Protein AF-A0A1E3QRP1-F1 (afdb_monomer)

Structure (mmCIF, N/CA/C/O backbone):
data_AF-A0A1E3QRP1-F1
#
_entry.id   AF-A0A1E3QRP1-F1
#
loop_
_atom_site.group_PDB
_atom_site.id
_atom_site.type_symbol
_atom_site.label_atom_id
_atom_site.label_alt_id
_atom_site.label_comp_id
_atom_site.label_asym_id
_atom_site.label_entity_id
_atom_site.label_seq_id
_atom_site.pdbx_PDB_ins_code
_atom_site.Cartn_x
_atom_site.Cartn_y
_atom_site.Cartn_z
_atom_site.occupancy
_atom_site.B_iso_or_equiv
_atom_site.auth_seq_id
_atom_site.auth_comp_id
_atom_site.auth_asym_id
_atom_site.auth_atom_id
_atom_site.pdbx_PDB_model_num
ATOM 1 N N . SER A 1 1 ? 54.183 20.534 -0.543 1.00 63.53 1 SER A N 1
ATOM 2 C CA . SER A 1 1 ? 52.977 20.112 -1.289 1.00 63.53 1 SER A CA 1
ATOM 3 C C . SER A 1 1 ? 52.898 18.588 -1.277 1.00 63.53 1 SER A C 1
ATOM 5 O O . SER A 1 1 ? 53.875 17.960 -1.665 1.00 63.53 1 SER A O 1
ATOM 7 N N . LYS A 1 2 ? 51.824 17.972 -0.751 1.00 59.94 2 LYS A N 1
ATOM 8 C CA . LYS A 1 2 ? 51.687 16.497 -0.707 1.00 59.94 2 LYS A CA 1
ATOM 9 C C . LYS A 1 2 ? 51.306 15.962 -2.101 1.00 59.94 2 LYS A C 1
ATOM 11 O O . LYS A 1 2 ? 50.444 16.566 -2.743 1.00 59.94 2 LYS A O 1
ATOM 16 N N . PRO A 1 3 ? 51.885 14.845 -2.578 1.00 65.38 3 PRO A N 1
ATOM 17 C CA . PRO A 1 3 ? 51.596 14.337 -3.913 1.00 65.38 3 PRO A CA 1
ATOM 18 C C . PRO A 1 3 ? 50.160 13.801 -3.979 1.00 65.38 3 PRO A C 1
ATOM 20 O O . PRO A 1 3 ? 49.748 12.968 -3.167 1.00 65.38 3 PRO A O 1
ATOM 23 N N . LYS A 1 4 ? 49.377 14.278 -4.954 1.00 69.06 4 LYS A N 1
ATOM 24 C CA . LYS A 1 4 ? 48.031 13.756 -5.228 1.00 69.06 4 LYS A CA 1
ATOM 25 C C . LYS A 1 4 ? 48.163 12.320 -5.746 1.00 69.06 4 LYS A C 1
ATOM 27 O O . LYS A 1 4 ? 48.690 12.100 -6.835 1.00 69.06 4 LYS A O 1
ATOM 32 N N . ARG A 1 5 ? 47.678 11.338 -4.977 1.00 71.19 5 ARG A N 1
ATOM 33 C CA . ARG A 1 5 ? 47.586 9.933 -5.409 1.00 71.19 5 ARG A CA 1
ATOM 34 C C . ARG A 1 5 ? 46.775 9.852 -6.711 1.00 71.19 5 ARG A C 1
ATOM 36 O O . ARG A 1 5 ? 45.591 10.193 -6.715 1.00 71.19 5 ARG A O 1
ATOM 43 N N . LYS A 1 6 ? 47.398 9.399 -7.807 1.00 68.00 6 LYS A N 1
ATOM 44 C CA . LYS A 1 6 ? 46.694 9.081 -9.060 1.00 68.00 6 LYS A CA 1
ATOM 45 C C . LYS A 1 6 ? 45.725 7.931 -8.775 1.00 68.00 6 LYS A C 1
ATOM 47 O O . LYS A 1 6 ? 46.146 6.847 -8.385 1.00 68.00 6 LYS A O 1
ATOM 52 N N . ARG A 1 7 ? 44.419 8.183 -8.899 1.00 71.12 7 ARG A N 1
ATOM 53 C CA . ARG A 1 7 ? 43.394 7.140 -8.759 1.00 71.12 7 ARG A CA 1
ATOM 54 C C . ARG A 1 7 ? 43.489 6.244 -9.991 1.00 71.12 7 ARG A C 1
ATOM 56 O O . ARG A 1 7 ? 43.395 6.752 -11.106 1.00 71.12 7 ARG A O 1
ATOM 63 N N . ASN A 1 8 ? 43.680 4.942 -9.793 1.00 73.31 8 ASN A N 1
ATOM 64 C CA . ASN A 1 8 ? 43.670 3.986 -10.899 1.00 73.31 8 ASN A CA 1
ATOM 65 C C . ASN A 1 8 ? 42.343 4.092 -11.675 1.00 73.31 8 ASN A C 1
ATOM 67 O O . ASN A 1 8 ? 41.288 4.262 -11.048 1.00 73.31 8 ASN A O 1
ATOM 71 N N . PRO A 1 9 ? 42.370 4.006 -13.017 1.00 72.25 9 PRO A N 1
ATOM 72 C CA . PRO A 1 9 ? 41.159 4.065 -13.821 1.00 72.25 9 PRO A CA 1
ATOM 73 C C . PRO A 1 9 ? 40.252 2.888 -13.452 1.00 72.25 9 PRO A C 1
ATOM 75 O O . PRO A 1 9 ? 40.701 1.742 -13.371 1.00 72.25 9 PRO A O 1
ATOM 78 N N . ARG A 1 10 ? 38.966 3.161 -13.194 1.00 76.00 10 ARG A N 1
ATOM 79 C CA . ARG A 1 10 ? 37.990 2.093 -12.936 1.00 76.00 10 ARG A CA 1
ATOM 80 C C . ARG A 1 10 ? 37.903 1.220 -14.188 1.00 76.00 10 ARG A C 1
ATOM 82 O O . ARG A 1 10 ? 37.602 1.736 -15.264 1.00 76.00 10 ARG A O 1
ATOM 89 N N . LYS A 1 11 ? 38.153 -0.085 -14.048 1.00 76.88 11 LYS A N 1
ATOM 90 C CA . LYS A 1 11 ? 37.921 -1.051 -15.130 1.00 76.88 11 LYS A CA 1
ATOM 91 C C . LYS A 1 11 ? 36.454 -0.955 -15.558 1.00 76.88 11 LYS A C 1
ATOM 93 O O . LYS A 1 11 ? 35.561 -1.022 -14.715 1.00 76.88 11 LYS A O 1
ATOM 98 N N . ARG A 1 12 ? 36.216 -0.743 -16.854 1.00 82.62 12 ARG A N 1
ATOM 99 C CA . ARG A 1 12 ? 34.865 -0.748 -17.426 1.00 82.62 12 ARG A CA 1
ATOM 100 C C . ARG A 1 12 ? 34.331 -2.180 -17.402 1.00 82.62 12 ARG A C 1
ATOM 102 O O . ARG A 1 12 ? 35.074 -3.104 -17.717 1.00 82.62 12 ARG A O 1
ATOM 109 N N . LEU A 1 13 ? 33.065 -2.338 -17.022 1.00 85.31 13 LEU A N 1
ATOM 110 C CA . LEU A 1 13 ? 32.366 -3.622 -17.100 1.00 85.31 13 LEU A CA 1
ATOM 111 C C . LEU A 1 13 ? 32.347 -4.103 -18.555 1.00 85.31 13 LEU A C 1
ATOM 113 O O . LEU A 1 13 ? 32.110 -3.293 -19.460 1.00 85.31 13 LEU A O 1
ATOM 117 N N . THR A 1 14 ? 32.566 -5.399 -18.763 1.00 91.12 14 THR A N 1
ATOM 118 C CA . THR A 1 14 ? 32.312 -6.039 -20.059 1.00 91.12 14 THR A CA 1
ATOM 119 C C . THR A 1 14 ? 30.815 -6.047 -20.356 1.00 91.12 14 THR A C 1
ATOM 121 O O . THR A 1 14 ? 29.990 -5.843 -19.460 1.00 91.12 14 THR A O 1
ATOM 124 N N . ASP A 1 15 ? 30.436 -6.260 -21.612 1.00 91.69 15 ASP A N 1
ATOM 125 C CA . ASP A 1 15 ? 29.022 -6.228 -21.986 1.00 91.69 15 ASP A CA 1
ATOM 126 C C . ASP A 1 15 ? 28.225 -7.360 -21.327 1.00 91.69 15 ASP A C 1
ATOM 128 O O . ASP A 1 15 ? 27.133 -7.100 -20.825 1.00 91.69 15 ASP A O 1
ATOM 132 N N . ASP A 1 16 ? 28.811 -8.547 -21.157 1.00 92.62 16 ASP A N 1
ATOM 133 C CA . ASP A 1 16 ? 28.201 -9.641 -20.386 1.00 92.62 16 ASP A CA 1
ATOM 134 C C . ASP A 1 16 ? 27.969 -9.253 -18.921 1.00 92.62 16 ASP A C 1
ATOM 136 O O . ASP A 1 16 ? 26.906 -9.509 -18.352 1.00 92.62 16 ASP A O 1
ATOM 140 N N . GLN A 1 17 ? 28.937 -8.564 -18.305 1.00 92.25 17 GLN A N 1
ATOM 141 C CA . GLN A 1 17 ? 28.796 -8.071 -16.935 1.00 92.25 17 GLN A CA 1
ATOM 142 C C . GLN A 1 17 ? 27.701 -7.003 -16.829 1.00 92.25 17 GLN A C 1
ATOM 144 O O . GLN A 1 17 ? 26.946 -6.996 -15.855 1.00 92.25 17 GLN A O 1
ATOM 149 N N . LYS A 1 18 ? 27.567 -6.121 -17.830 1.00 93.25 18 LYS A N 1
ATOM 150 C CA . LYS A 1 18 ? 26.469 -5.143 -17.888 1.00 93.25 18 LYS A CA 1
ATOM 151 C C . LYS A 1 18 ? 25.119 -5.833 -18.061 1.00 93.25 18 LYS A C 1
ATOM 153 O O . LYS A 1 18 ? 24.170 -5.475 -17.371 1.00 93.25 18 LYS A O 1
ATOM 158 N N . GLN A 1 19 ? 25.019 -6.826 -18.943 1.00 94.25 19 GLN A N 1
ATOM 159 C CA . GLN A 1 19 ? 23.785 -7.583 -19.160 1.00 94.25 19 GLN A CA 1
ATOM 160 C C . GLN A 1 19 ? 23.358 -8.329 -17.891 1.00 94.25 19 GLN A C 1
ATOM 162 O O . GLN A 1 19 ? 22.199 -8.232 -17.477 1.00 94.25 19 GLN A O 1
ATOM 167 N N . ALA A 1 20 ? 24.297 -9.012 -17.231 1.00 94.25 20 ALA A N 1
ATOM 168 C CA . ALA A 1 20 ? 24.052 -9.682 -15.960 1.00 94.25 20 ALA A CA 1
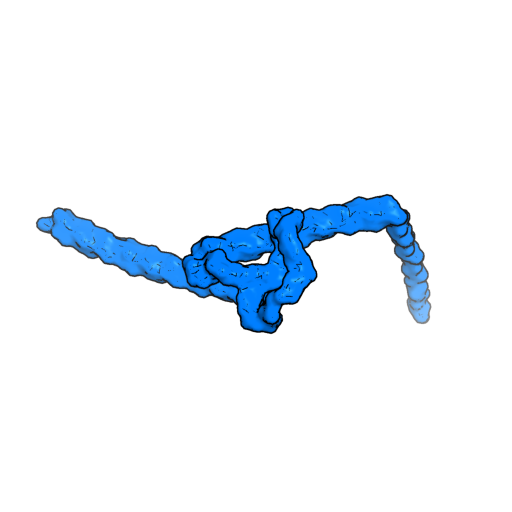ATOM 169 C C . ALA A 1 20 ? 23.599 -8.687 -14.879 1.00 94.25 20 ALA A C 1
ATOM 171 O O . ALA A 1 20 ? 22.600 -8.929 -14.198 1.00 94.25 20 ALA A O 1
ATOM 172 N N . HIS A 1 21 ? 24.271 -7.536 -14.769 1.00 94.06 21 HIS A N 1
ATOM 173 C CA . HIS A 1 21 ? 23.893 -6.487 -13.826 1.00 94.06 21 HIS A CA 1
ATOM 174 C C . HIS A 1 21 ? 22.482 -5.949 -14.097 1.00 94.06 21 HIS A C 1
ATOM 176 O O . HIS A 1 21 ?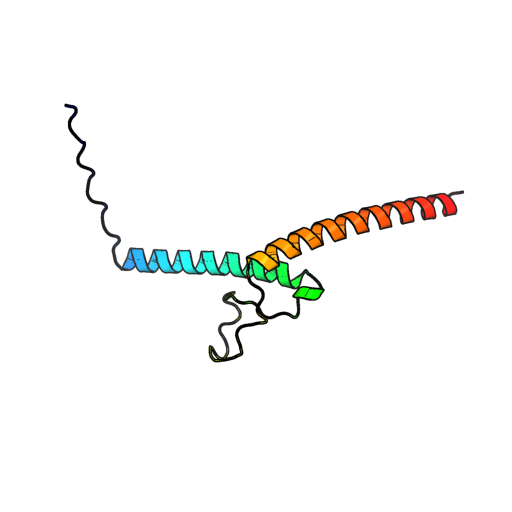 21.660 -5.906 -13.184 1.00 94.06 21 HIS A O 1
ATOM 182 N N . ASN A 1 22 ? 22.158 -5.638 -15.354 1.00 93.50 22 ASN A N 1
ATOM 183 C CA . ASN A 1 22 ? 20.835 -5.160 -15.755 1.00 93.50 22 ASN A CA 1
ATOM 184 C C . ASN A 1 22 ? 19.734 -6.180 -15.437 1.00 93.50 22 ASN A C 1
ATOM 186 O O . ASN A 1 22 ? 18.646 -5.804 -14.998 1.00 93.50 22 ASN A O 1
ATOM 190 N N . LYS A 1 23 ? 20.006 -7.478 -15.626 1.00 94.94 23 LYS A N 1
ATOM 191 C CA . LYS A 1 23 ? 19.068 -8.556 -15.283 1.00 94.94 23 LYS A CA 1
ATOM 192 C C . LYS A 1 23 ? 18.800 -8.607 -13.778 1.00 94.94 23 LYS A C 1
ATOM 194 O O . LYS A 1 23 ? 17.644 -8.738 -13.369 1.00 94.94 23 LYS A O 1
ATOM 199 N N . ILE A 1 24 ? 19.847 -8.479 -12.964 1.00 94.69 24 ILE A N 1
ATOM 200 C CA . ILE A 1 24 ? 19.743 -8.450 -11.500 1.00 94.69 24 ILE A CA 1
ATOM 201 C C . ILE A 1 24 ? 18.966 -7.209 -11.047 1.00 94.69 24 ILE A C 1
ATOM 203 O O . ILE A 1 24 ? 18.003 -7.335 -10.291 1.00 94.69 24 ILE A O 1
ATOM 207 N N . GLU A 1 25 ? 19.312 -6.034 -11.569 1.00 95.69 25 GLU A N 1
ATOM 208 C CA . GLU A 1 25 ? 18.657 -4.771 -11.222 1.00 95.69 25 GLU A CA 1
ATOM 209 C C . GLU A 1 25 ? 17.178 -4.763 -11.631 1.00 95.69 25 GLU A C 1
ATOM 211 O O . GLU A 1 25 ? 16.305 -4.377 -10.852 1.00 95.69 25 GLU A O 1
ATOM 216 N N . LYS A 1 26 ? 16.844 -5.282 -12.820 1.00 91.62 26 LYS A N 1
ATOM 217 C CA . LYS A 1 26 ? 15.447 -5.445 -13.251 1.00 91.62 26 LYS A CA 1
ATOM 218 C C . LYS A 1 26 ? 14.665 -6.325 -12.274 1.00 91.62 26 LYS A C 1
ATOM 220 O O . LYS A 1 26 ? 13.553 -5.962 -11.890 1.00 91.62 26 LYS A O 1
ATOM 225 N N . LYS A 1 27 ? 15.238 -7.456 -11.845 1.00 93.12 27 LYS A N 1
ATOM 226 C CA . LYS A 1 27 ? 14.610 -8.350 -10.858 1.00 93.12 27 LYS A CA 1
ATOM 227 C C . LYS A 1 27 ? 14.410 -7.647 -9.510 1.00 93.12 27 LYS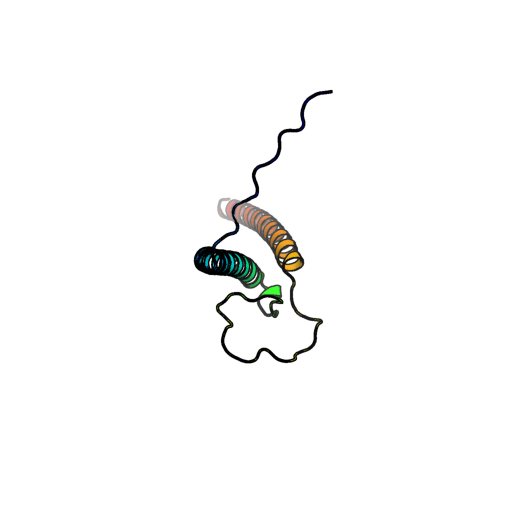 A C 1
ATOM 229 O O . LYS A 1 27 ? 13.347 -7.795 -8.909 1.00 93.12 27 LYS A O 1
ATOM 234 N N . TYR A 1 28 ? 15.385 -6.855 -9.064 1.00 96.44 28 TYR A N 1
ATOM 235 C CA . TYR A 1 28 ? 15.291 -6.055 -7.840 1.00 96.44 28 TYR A CA 1
ATOM 236 C C . TYR A 1 28 ? 14.163 -5.013 -7.914 1.00 96.44 28 TYR A C 1
ATOM 238 O O . TYR A 1 28 ? 13.286 -4.989 -7.047 1.00 96.44 28 TYR A O 1
ATOM 246 N N . ARG A 1 29 ? 14.106 -4.225 -8.996 1.00 95.00 29 ARG A N 1
ATOM 247 C CA . ARG A 1 29 ? 13.037 -3.238 -9.224 1.00 95.00 29 ARG A CA 1
ATOM 248 C C . ARG A 1 29 ? 11.650 -3.872 -9.273 1.00 95.00 29 ARG A C 1
ATOM 250 O O . ARG A 1 29 ? 10.722 -3.335 -8.674 1.00 95.00 29 ARG A O 1
ATOM 257 N N . ILE A 1 30 ? 11.510 -5.008 -9.960 1.00 92.06 30 ILE A N 1
ATOM 258 C CA . ILE A 1 30 ? 10.246 -5.756 -10.021 1.00 92.06 30 ILE A CA 1
ATOM 259 C C . ILE A 1 30 ? 9.831 -6.215 -8.623 1.00 92.06 30 ILE A C 1
ATOM 261 O O . ILE A 1 30 ? 8.679 -6.028 -8.256 1.00 92.06 30 ILE A O 1
ATOM 265 N N . ASN A 1 31 ? 10.751 -6.758 -7.822 1.00 95.12 31 ASN A N 1
ATOM 266 C CA . ASN A 1 31 ? 10.449 -7.190 -6.456 1.00 95.12 31 ASN A CA 1
ATOM 267 C C . ASN A 1 31 ? 9.907 -6.034 -5.597 1.00 95.12 31 ASN A C 1
ATOM 269 O O . ASN A 1 31 ? 8.852 -6.169 -4.980 1.00 95.12 31 ASN A O 1
ATOM 273 N N . ILE A 1 32 ? 10.577 -4.875 -5.608 1.00 95.06 32 ILE A N 1
ATOM 274 C CA . ILE A 1 32 ? 10.105 -3.682 -4.883 1.00 95.06 32 ILE A CA 1
ATOM 275 C C . ILE A 1 32 ? 8.717 -3.268 -5.360 1.00 95.06 32 ILE A C 1
ATOM 277 O O . ILE A 1 32 ? 7.820 -3.061 -4.546 1.00 95.06 32 ILE A O 1
ATOM 281 N N . ASN A 1 33 ? 8.529 -3.166 -6.673 1.00 94.19 33 ASN A N 1
ATOM 282 C CA . ASN A 1 33 ? 7.250 -2.774 -7.245 1.00 94.19 33 ASN A CA 1
ATOM 283 C C . ASN A 1 33 ? 6.141 -3.746 -6.826 1.00 94.19 33 ASN A C 1
ATOM 285 O O . ASN A 1 33 ? 5.088 -3.310 -6.378 1.00 94.19 33 ASN A O 1
ATOM 289 N N . THR A 1 34 ? 6.384 -5.054 -6.885 1.00 93.12 34 THR A N 1
ATOM 290 C CA . THR A 1 34 ? 5.418 -6.073 -6.453 1.00 93.12 34 THR A CA 1
ATOM 291 C C . THR A 1 34 ? 5.040 -5.925 -4.982 1.00 93.12 34 THR A C 1
ATOM 293 O O . THR A 1 34 ? 3.869 -6.067 -4.644 1.00 93.12 34 THR A O 1
ATOM 296 N N . LYS A 1 35 ? 5.993 -5.591 -4.104 1.00 95.25 35 LYS A N 1
ATOM 297 C CA . LYS A 1 35 ? 5.699 -5.331 -2.687 1.00 95.25 35 LYS A CA 1
ATOM 298 C C . LYS A 1 35 ? 4.837 -4.082 -2.492 1.00 95.25 35 LYS A C 1
ATOM 300 O O . LYS A 1 35 ? 3.855 -4.146 -1.764 1.00 95.25 35 LYS A O 1
ATOM 305 N N . ILE A 1 36 ? 5.160 -2.980 -3.174 1.00 94.44 36 ILE A N 1
ATOM 306 C CA . ILE A 1 36 ? 4.359 -1.741 -3.121 1.00 94.44 36 ILE A CA 1
ATOM 307 C C . ILE A 1 36 ? 2.944 -1.997 -3.655 1.00 94.44 36 ILE A C 1
ATOM 309 O O . ILE A 1 36 ? 1.966 -1.550 -3.068 1.00 94.44 36 ILE A O 1
ATOM 313 N N . ALA A 1 37 ? 2.820 -2.772 -4.728 1.00 92.00 37 ALA A N 1
ATOM 314 C CA . ALA A 1 37 ? 1.529 -3.183 -5.259 1.00 92.00 37 ALA A CA 1
ATOM 315 C C . ALA A 1 37 ? 0.728 -4.035 -4.265 1.00 92.00 37 ALA A C 1
ATOM 317 O O . ALA A 1 37 ? -0.474 -3.840 -4.120 1.00 92.00 37 ALA A O 1
ATOM 318 N N . GLY A 1 38 ? 1.397 -4.940 -3.546 1.00 92.50 38 GLY A N 1
ATOM 319 C CA . GLY A 1 38 ? 0.786 -5.703 -2.459 1.00 92.50 38 GLY A CA 1
ATOM 320 C C . GLY A 1 38 ? 0.221 -4.806 -1.355 1.00 92.50 38 GLY A C 1
ATOM 321 O O . GLY A 1 38 ? -0.892 -5.050 -0.902 1.00 92.50 38 GLY A O 1
ATOM 322 N N . LEU A 1 39 ? 0.936 -3.737 -0.979 1.00 94.12 39 LEU A N 1
ATOM 323 C CA . LEU A 1 39 ? 0.440 -2.750 -0.009 1.00 94.12 39 LEU A CA 1
ATOM 324 C C . LEU A 1 39 ? -0.815 -2.027 -0.504 1.00 94.12 39 LEU A C 1
ATOM 326 O O . LEU A 1 39 ? -1.735 -1.801 0.269 1.00 94.12 39 LEU A O 1
ATOM 330 N N . GLN A 1 40 ? -0.889 -1.694 -1.790 1.00 92.94 40 GLN A N 1
ATOM 331 C CA . GLN A 1 40 ? -2.087 -1.065 -2.341 1.00 92.94 40 GLN A CA 1
ATOM 332 C C . GLN A 1 40 ? -3.310 -1.994 -2.266 1.00 92.94 40 GLN A C 1
ATOM 334 O O . GLN A 1 40 ? -4.402 -1.545 -1.931 1.00 92.94 40 GLN A O 1
ATOM 339 N N . LEU A 1 41 ? -3.131 -3.287 -2.561 1.00 91.31 41 LEU A N 1
ATOM 340 C CA . LEU A 1 41 ? -4.227 -4.260 -2.598 1.00 91.31 41 LEU A CA 1
ATOM 341 C C . LEU A 1 41 ? -4.869 -4.507 -1.227 1.00 91.31 41 LEU A C 1
ATOM 343 O O . LEU A 1 41 ? -6.058 -4.805 -1.170 1.00 91.31 41 LEU A O 1
ATOM 347 N N . ILE A 1 42 ? -4.107 -4.386 -0.137 1.00 93.25 42 ILE A N 1
ATOM 348 C CA . ILE A 1 42 ? -4.632 -4.572 1.225 1.00 93.25 42 ILE A CA 1
ATOM 349 C C . ILE A 1 42 ? -5.375 -3.342 1.757 1.00 93.25 42 ILE A C 1
ATOM 351 O O . ILE A 1 42 ? -6.088 -3.453 2.752 1.00 93.25 42 ILE A O 1
ATOM 355 N N . ILE A 1 43 ? -5.217 -2.177 1.120 1.00 94.06 43 ILE A N 1
ATOM 356 C CA . ILE A 1 43 ? -5.891 -0.942 1.524 1.00 94.06 43 ILE A CA 1
ATOM 357 C C . ILE A 1 43 ? -7.252 -0.902 0.811 1.00 94.06 43 ILE A C 1
ATOM 359 O O . ILE A 1 43 ? -7.283 -0.783 -0.419 1.00 94.06 43 ILE A O 1
ATOM 363 N N . PRO A 1 44 ? -8.385 -0.984 1.539 1.00 91.38 44 PRO A N 1
ATOM 364 C CA . PRO A 1 44 ? -9.695 -1.246 0.941 1.00 91.38 44 PRO A CA 1
ATOM 365 C C . PRO A 1 44 ? -10.070 -0.289 -0.194 1.00 91.38 44 PRO A C 1
ATOM 367 O O . PRO A 1 44 ? -10.527 -0.729 -1.251 1.00 91.38 44 PRO A O 1
ATOM 370 N N . TRP A 1 45 ? -9.821 1.009 -0.006 1.00 89.06 45 TRP A N 1
ATOM 371 C CA . TRP A 1 45 ? -10.164 2.047 -0.981 1.00 89.06 45 TRP A CA 1
ATOM 372 C C . TRP A 1 45 ? -9.163 2.171 -2.136 1.00 89.06 45 TRP A C 1
ATOM 374 O O . TRP A 1 45 ? -9.566 2.579 -3.218 1.00 89.06 45 TRP A O 1
ATOM 384 N N . LEU A 1 46 ? -7.899 1.763 -1.959 1.00 88.56 46 LEU A N 1
ATOM 385 C CA . LEU A 1 46 ? -6.888 1.835 -3.025 1.00 88.56 46 LEU A CA 1
ATOM 386 C C . LEU A 1 46 ? -6.843 0.577 -3.901 1.00 88.56 46 LEU A C 1
ATOM 388 O O . LEU A 1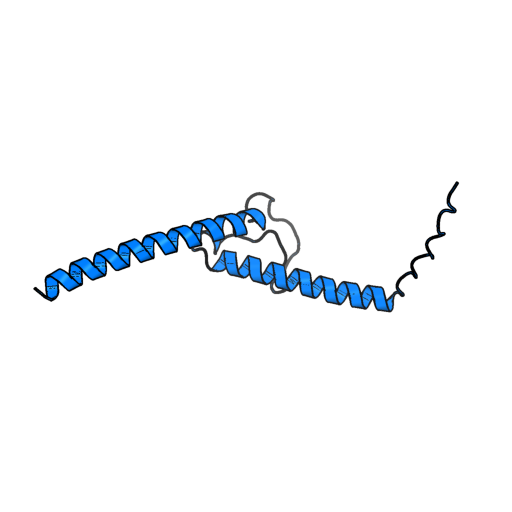 46 ? -6.289 0.611 -5.000 1.00 88.56 46 LEU A O 1
ATOM 392 N N . SER A 1 47 ? -7.419 -0.539 -3.448 1.00 86.62 47 SER A N 1
ATOM 393 C CA . SER A 1 47 ? -7.353 -1.836 -4.139 1.00 86.62 47 SER A CA 1
ATOM 394 C C . SER A 1 47 ? -7.868 -1.816 -5.588 1.00 86.62 47 SER A C 1
ATOM 396 O O . SER A 1 47 ? -7.382 -2.579 -6.423 1.00 86.62 47 SER A O 1
ATOM 398 N N . LYS A 1 48 ? -8.822 -0.928 -5.900 1.00 84.12 48 LYS A N 1
ATOM 399 C CA . LYS A 1 48 ? -9.450 -0.790 -7.226 1.00 84.12 48 LYS A CA 1
ATOM 400 C C . LYS A 1 48 ? -8.707 0.168 -8.163 1.00 84.12 48 LYS A C 1
ATOM 402 O O . LYS A 1 48 ? -9.035 0.239 -9.345 1.00 84.12 48 LYS A O 1
ATOM 407 N N . GLU A 1 49 ? -7.733 0.917 -7.653 1.00 83.69 49 GLU A N 1
ATOM 408 C CA . GLU A 1 49 ? -7.047 1.956 -8.418 1.00 83.69 49 GLU A CA 1
ATOM 409 C C . GLU A 1 49 ? -5.915 1.396 -9.290 1.00 83.69 49 GLU A C 1
ATOM 411 O O . GLU A 1 49 ? -5.248 0.410 -8.962 1.00 83.69 49 GLU A O 1
ATOM 416 N N . LYS A 1 50 ? -5.657 2.045 -10.430 1.00 82.38 50 LYS A N 1
ATOM 417 C CA . LYS A 1 50 ? -4.571 1.634 -11.328 1.00 82.38 50 LYS A CA 1
ATOM 418 C C . LYS A 1 50 ? -3.218 2.097 -10.784 1.00 82.38 50 LYS A C 1
ATOM 420 O O . LYS A 1 50 ? -3.044 3.239 -10.370 1.00 82.38 50 LYS A O 1
ATOM 425 N N . MET A 1 51 ? -2.218 1.224 -10.869 1.00 81.88 51 MET A N 1
ATOM 426 C CA . MET A 1 51 ? -0.837 1.549 -10.498 1.00 81.88 51 MET A CA 1
ATOM 427 C C . MET A 1 51 ? -0.129 2.329 -11.608 1.00 81.88 51 MET A C 1
ATOM 429 O O . MET A 1 51 ? -0.275 2.022 -12.796 1.00 81.88 51 MET A O 1
ATOM 433 N N . ALA A 1 52 ? 0.712 3.293 -11.226 1.00 81.81 52 ALA A N 1
ATOM 434 C CA . ALA A 1 52 ? 1.576 4.032 -12.152 1.00 81.81 52 ALA A CA 1
ATOM 435 C C . ALA A 1 52 ? 2.845 3.263 -12.582 1.00 81.81 52 ALA A C 1
ATOM 437 O O . ALA A 1 52 ? 3.602 3.741 -13.421 1.00 81.81 52 ALA A O 1
ATOM 438 N N . PHE A 1 53 ? 3.124 2.088 -12.003 1.00 81.88 53 PHE A N 1
ATOM 439 C CA . PHE A 1 53 ? 4.392 1.375 -12.191 1.00 81.88 53 PHE A CA 1
ATOM 440 C C . PHE A 1 53 ? 4.207 -0.111 -12.531 1.00 81.88 53 PHE A C 1
ATOM 442 O O . PHE A 1 53 ? 3.205 -0.735 -12.197 1.00 81.88 53 PHE A O 1
ATOM 449 N N . ASN A 1 54 ? 5.221 -0.696 -13.175 1.00 80.81 54 ASN A N 1
ATOM 450 C CA . ASN A 1 54 ? 5.207 -2.091 -13.616 1.00 80.81 54 ASN A CA 1
ATOM 451 C C . ASN A 1 54 ? 5.618 -3.069 -12.498 1.00 80.81 54 ASN A C 1
ATOM 453 O O . ASN A 1 54 ? 6.697 -2.935 -11.920 1.00 80.81 54 ASN A O 1
ATOM 457 N N . THR A 1 55 ? 4.814 -4.097 -12.250 1.00 79.62 55 THR A N 1
ATOM 458 C CA . THR A 1 55 ? 5.047 -5.178 -11.271 1.00 79.62 55 THR A CA 1
ATOM 459 C C . THR A 1 55 ? 5.540 -6.487 -11.892 1.00 79.62 55 THR A C 1
ATOM 461 O O . THR A 1 55 ? 5.671 -7.493 -11.203 1.00 79.62 55 THR A O 1
ATOM 464 N N . GLY A 1 56 ? 5.800 -6.524 -13.201 1.00 69.31 56 GLY A N 1
ATOM 465 C CA . GLY A 1 56 ? 6.241 -7.729 -13.912 1.00 69.31 56 GLY A CA 1
ATOM 466 C C . GLY A 1 56 ? 5.163 -8.809 -14.085 1.00 69.31 56 GLY A C 1
ATOM 467 O O . GLY A 1 56 ? 5.405 -9.764 -14.811 1.00 69.31 56 GLY A O 1
ATOM 468 N N . ARG A 1 57 ? 3.986 -8.658 -13.457 1.00 63.34 57 ARG A N 1
ATOM 469 C CA . ARG A 1 57 ? 2.794 -9.506 -13.658 1.00 63.34 57 ARG A CA 1
ATOM 470 C C . ARG A 1 57 ? 1.872 -8.988 -14.769 1.00 63.34 57 ARG A C 1
ATOM 472 O O . ARG A 1 57 ? 1.177 -9.773 -15.392 1.00 63.34 57 ARG A O 1
ATOM 479 N N . MET A 1 58 ? 1.908 -7.681 -15.033 1.00 54.94 58 MET A N 1
ATOM 480 C CA . MET A 1 58 ? 1.155 -6.988 -16.089 1.00 54.94 58 MET A CA 1
ATOM 481 C C . MET A 1 58 ? 2.052 -6.793 -17.320 1.00 54.94 58 MET A C 1
ATOM 483 O O . MET A 1 58 ? 2.360 -5.674 -17.717 1.00 54.94 58 MET A O 1
ATOM 487 N N . GLN A 1 59 ? 2.583 -7.892 -17.859 1.00 44.72 59 GLN A N 1
ATOM 488 C CA . GLN A 1 59 ? 3.274 -7.908 -19.153 1.00 44.72 59 GLN A CA 1
ATOM 489 C C . GLN A 1 59 ? 2.404 -8.679 -20.151 1.00 44.72 59 GLN A C 1
ATOM 491 O O . GLN A 1 59 ? 2.826 -9.649 -20.764 1.00 44.72 59 GLN A O 1
ATOM 496 N N . GLY A 1 60 ? 1.146 -8.270 -20.231 1.00 42.84 60 GLY A N 1
ATOM 497 C CA . GLY A 1 60 ? 0.170 -8.723 -21.199 1.00 42.84 60 GLY A CA 1
ATOM 498 C C . GLY A 1 60 ? -0.764 -7.549 -21.420 1.00 42.84 60 GLY A C 1
ATOM 499 O O . GLY A 1 60 ? -1.351 -7.065 -20.459 1.00 42.84 60 GLY A O 1
ATOM 500 N N . GLU A 1 61 ? -0.825 -7.105 -22.670 1.00 41.09 61 GLU A N 1
ATOM 501 C CA . GLU A 1 61 ? -1.784 -6.140 -23.212 1.00 41.09 61 GLU A CA 1
ATOM 502 C C . GLU A 1 61 ? -1.460 -4.649 -22.982 1.00 41.09 61 GLU A C 1
ATOM 504 O O . GLU A 1 61 ? -1.686 -4.060 -21.930 1.00 41.09 61 GLU A O 1
ATOM 509 N N . ASN A 1 62 ? -0.971 -4.052 -24.075 1.00 41.22 62 ASN A N 1
ATOM 510 C CA . ASN A 1 62 ? -1.220 -2.675 -24.503 1.00 41.22 62 ASN A CA 1
ATOM 511 C C . ASN A 1 62 ? -0.572 -1.577 -23.657 1.00 41.22 62 ASN A C 1
ATOM 513 O O . ASN A 1 62 ? -1.145 -1.000 -22.737 1.00 41.22 62 ASN A O 1
ATOM 517 N N . GLY A 1 63 ? 0.656 -1.252 -24.053 1.00 50.44 63 GLY A N 1
ATOM 518 C CA . GLY A 1 63 ? 1.384 -0.081 -23.597 1.00 50.44 63 GLY A CA 1
ATOM 519 C C . GLY A 1 63 ? 0.942 1.233 -24.238 1.00 50.44 63 GLY A C 1
ATOM 520 O O . GLY A 1 63 ? 1.818 2.063 -24.417 1.00 50.44 63 GLY A O 1
ATOM 521 N N . ASP A 1 64 ? -0.344 1.451 -24.531 1.00 47.91 64 ASP A N 1
ATOM 522 C CA . ASP A 1 64 ? -0.805 2.710 -25.128 1.00 47.91 64 ASP A CA 1
ATOM 523 C C . ASP A 1 64 ? -2.052 3.288 -24.432 1.00 47.91 64 ASP A C 1
ATOM 525 O O . ASP A 1 64 ? -3.068 2.625 -24.230 1.00 47.91 64 ASP A O 1
ATOM 529 N N . GLU A 1 65 ? -1.902 4.561 -24.053 1.00 51.12 65 GLU A N 1
ATOM 530 C CA . GLU A 1 65 ? -2.929 5.610 -24.094 1.00 51.12 65 GLU A CA 1
ATOM 531 C C . GLU A 1 65 ? -4.203 5.447 -23.243 1.00 51.12 65 GLU A C 1
ATOM 533 O O . GLU A 1 65 ? -5.306 5.333 -23.765 1.00 51.12 65 GLU A O 1
ATOM 538 N N . ILE A 1 66 ? -4.096 5.599 -21.914 1.00 44.47 66 ILE A N 1
ATOM 539 C CA . ILE A 1 66 ? -5.220 6.132 -21.118 1.00 44.47 66 ILE A CA 1
ATOM 540 C C . ILE A 1 66 ? -4.699 7.174 -20.116 1.00 44.47 66 ILE A C 1
ATOM 542 O O . ILE A 1 66 ? -3.819 6.887 -19.305 1.00 44.47 66 ILE A O 1
ATOM 546 N N . ALA A 1 67 ? -5.278 8.371 -20.230 1.00 45.16 67 ALA A N 1
ATOM 547 C CA . ALA A 1 67 ? -5.012 9.648 -19.570 1.00 45.16 67 ALA A CA 1
ATOM 548 C C . ALA A 1 67 ? -4.386 9.648 -18.154 1.00 45.16 67 ALA A C 1
ATOM 550 O O . ALA A 1 67 ? -4.747 8.903 -17.241 1.00 45.16 67 ALA A O 1
ATOM 551 N N . ASP A 1 68 ? -3.477 10.606 -17.996 1.00 50.62 68 ASP A N 1
ATOM 552 C CA . ASP A 1 68 ? -2.450 10.789 -16.970 1.00 50.62 68 ASP A CA 1
ATOM 553 C C . ASP A 1 68 ? -2.928 11.483 -15.671 1.00 50.62 68 ASP A C 1
ATOM 555 O O . ASP A 1 68 ? -2.307 12.435 -15.209 1.00 50.62 68 ASP A O 1
ATOM 559 N N . SER A 1 69 ? -4.046 11.066 -15.057 1.00 53.56 69 SER A N 1
ATOM 560 C CA . SER A 1 69 ? -4.516 11.747 -13.823 1.00 53.56 69 SER A CA 1
ATOM 561 C C . SER A 1 69 ? -5.028 10.873 -12.676 1.00 53.56 69 SER A C 1
ATOM 563 O O . SER A 1 69 ? -5.260 11.398 -11.590 1.00 53.56 69 SER A O 1
ATOM 565 N N . GLN A 1 70 ? -5.166 9.552 -12.853 1.00 58.34 70 GLN A N 1
ATOM 566 C CA . GLN A 1 70 ? -5.757 8.670 -11.824 1.00 58.34 70 GLN A CA 1
ATOM 567 C C . GLN A 1 70 ? -4.900 7.453 -11.447 1.00 58.34 70 GLN A C 1
ATOM 569 O O . GLN A 1 70 ? -5.421 6.425 -11.016 1.00 58.34 70 GLN A O 1
ATOM 574 N N . ARG A 1 71 ? -3.577 7.523 -11.636 1.00 74.25 71 ARG A N 1
ATOM 575 C CA . ARG A 1 71 ? -2.672 6.424 -11.265 1.00 74.25 71 ARG A CA 1
ATOM 576 C C . ARG A 1 71 ? -1.999 6.717 -9.932 1.00 74.25 71 ARG A C 1
ATOM 578 O O . ARG A 1 71 ? -1.316 7.730 -9.791 1.00 74.25 71 ARG A O 1
ATOM 585 N N . LEU A 1 72 ? -2.115 5.793 -8.983 1.00 82.00 72 LEU A N 1
ATOM 586 C CA . LEU A 1 72 ? -1.426 5.923 -7.704 1.00 82.00 72 LEU A CA 1
ATOM 587 C C . LEU A 1 72 ? 0.082 5.816 -7.899 1.00 82.00 72 LEU A C 1
ATOM 589 O O . LEU A 1 72 ? 0.608 4.843 -8.459 1.00 82.00 72 LEU A O 1
ATOM 593 N N . ASN A 1 73 ? 0.782 6.835 -7.409 1.00 89.88 73 ASN A N 1
ATOM 594 C CA . ASN A 1 73 ? 2.231 6.833 -7.342 1.00 89.88 73 ASN A CA 1
ATOM 595 C C . ASN A 1 73 ? 2.715 6.082 -6.088 1.00 89.88 73 ASN A C 1
ATOM 597 O O . ASN A 1 73 ? 1.968 5.826 -5.144 1.00 89.88 73 ASN A O 1
ATOM 601 N N . LYS A 1 74 ? 4.004 5.730 -6.072 1.00 93.12 74 LYS A N 1
ATOM 602 C CA . LYS A 1 74 ? 4.601 4.971 -4.963 1.00 93.12 74 LYS A CA 1
ATOM 603 C C . 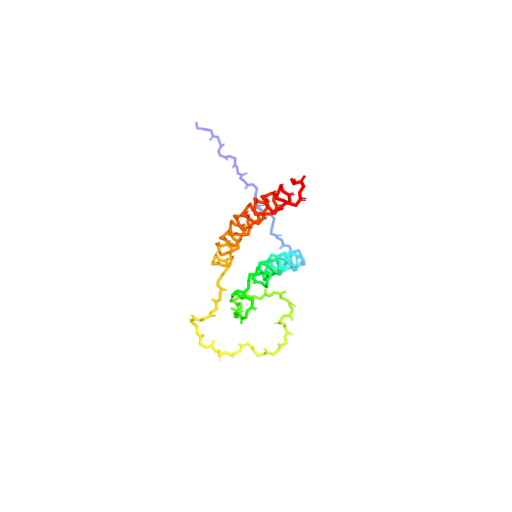LYS A 1 74 ? 4.533 5.712 -3.627 1.00 93.12 74 LYS A C 1
ATOM 605 O O . LYS A 1 74 ? 4.342 5.063 -2.610 1.00 93.12 74 LYS A O 1
ATOM 610 N N . SER A 1 75 ? 4.697 7.036 -3.629 1.00 93.75 75 SER A N 1
ATOM 611 C CA . SER A 1 75 ? 4.698 7.844 -2.404 1.00 93.75 75 SER A CA 1
ATOM 612 C C . SER A 1 75 ? 3.334 7.809 -1.723 1.00 93.75 75 SER A C 1
ATOM 614 O O . SER A 1 75 ? 3.251 7.499 -0.541 1.00 93.75 75 SER A O 1
ATOM 616 N N . MET A 1 76 ? 2.266 8.029 -2.491 1.00 92.50 76 MET A N 1
ATOM 617 C CA . MET A 1 76 ? 0.892 8.015 -1.993 1.00 92.50 76 MET A CA 1
ATOM 618 C C . MET A 1 76 ? 0.497 6.646 -1.442 1.00 92.50 76 MET A C 1
ATOM 620 O O . MET A 1 76 ? -0.143 6.573 -0.400 1.00 92.50 76 MET A O 1
ATOM 624 N N . ILE A 1 77 ? 0.896 5.553 -2.106 1.00 93.94 77 ILE A N 1
ATOM 625 C CA . ILE A 1 77 ? 0.617 4.196 -1.607 1.00 93.94 77 ILE A CA 1
ATOM 626 C C . ILE A 1 77 ? 1.296 3.974 -0.252 1.00 93.94 77 ILE A C 1
ATOM 628 O O . ILE A 1 77 ? 0.680 3.414 0.648 1.00 93.94 77 ILE A O 1
ATOM 632 N N . LEU A 1 78 ? 2.546 4.415 -0.089 1.00 96.12 78 LEU A N 1
ATOM 633 C CA . LEU A 1 78 ? 3.283 4.265 1.170 1.00 96.12 78 LEU A CA 1
ATOM 634 C C . LEU A 1 78 ? 2.701 5.135 2.294 1.00 96.12 78 LEU A C 1
ATOM 636 O O . LEU A 1 78 ? 2.570 4.670 3.425 1.00 96.12 78 LEU A O 1
ATOM 640 N N . GLU A 1 79 ? 2.315 6.370 1.979 1.00 95.88 79 GLU A N 1
ATOM 641 C CA . GLU A 1 79 ? 1.633 7.272 2.911 1.00 95.88 79 GLU A CA 1
ATOM 642 C C . GLU A 1 79 ? 0.305 6.666 3.381 1.00 95.88 79 GLU A C 1
ATOM 644 O O . GLU A 1 79 ? 0.107 6.441 4.573 1.00 95.88 79 GLU A O 1
ATOM 649 N N . LYS A 1 80 ? -0.561 6.266 2.443 1.00 94.81 80 LYS A N 1
ATOM 650 C CA . LYS A 1 80 ? -1.863 5.662 2.758 1.00 94.81 80 LYS A CA 1
ATOM 651 C C . LYS A 1 80 ? -1.743 4.308 3.452 1.00 94.81 80 LYS A C 1
ATOM 653 O O . LYS A 1 80 ? -2.607 3.969 4.254 1.00 94.81 80 LYS A O 1
ATOM 658 N N . ALA A 1 81 ? -0.686 3.540 3.185 1.00 96.62 81 ALA A N 1
ATOM 659 C CA . ALA A 1 81 ? -0.402 2.315 3.931 1.00 96.62 81 ALA A CA 1
ATOM 660 C C . ALA A 1 81 ? -0.102 2.619 5.402 1.00 96.62 81 ALA A C 1
ATOM 662 O O . ALA A 1 81 ? -0.588 1.915 6.284 1.00 96.62 81 ALA A O 1
ATOM 663 N N . THR A 1 82 ? 0.654 3.686 5.663 1.00 97.62 82 THR A N 1
ATOM 664 C CA . THR A 1 82 ? 0.957 4.138 7.026 1.00 97.62 82 THR A CA 1
ATOM 665 C C . THR A 1 82 ? -0.314 4.599 7.738 1.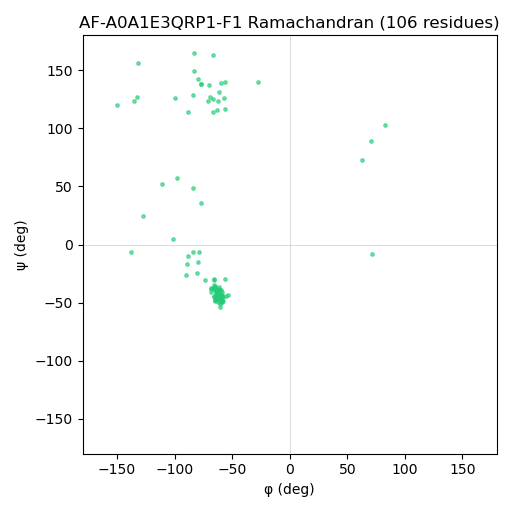00 97.62 82 THR A C 1
ATOM 667 O O . THR A 1 82 ? -0.595 4.124 8.838 1.00 97.62 82 THR A O 1
ATOM 670 N N . ASP A 1 83 ? -1.130 5.431 7.079 1.00 97.00 83 ASP A N 1
ATOM 671 C CA . ASP A 1 83 ? -2.432 5.878 7.598 1.00 97.00 83 ASP A CA 1
ATOM 672 C C . ASP A 1 83 ? -3.331 4.689 7.960 1.00 97.00 83 ASP A C 1
ATOM 674 O O . ASP A 1 83 ? -3.962 4.661 9.018 1.00 97.00 83 ASP A O 1
ATOM 678 N N . TYR A 1 84 ? -3.380 3.683 7.084 1.00 97.38 84 TYR A N 1
ATOM 679 C CA . TYR A 1 84 ? -4.234 2.520 7.278 1.00 97.38 84 TYR A CA 1
ATOM 680 C C . TYR A 1 84 ? -3.769 1.641 8.443 1.00 97.38 84 TYR A C 1
ATOM 682 O O . TYR A 1 84 ? -4.601 1.168 9.213 1.00 97.38 84 TYR A O 1
ATOM 690 N N . ILE A 1 85 ? -2.456 1.468 8.631 1.00 97.62 85 ILE A N 1
ATOM 691 C CA . ILE A 1 85 ? -1.913 0.754 9.796 1.00 97.62 85 ILE A CA 1
ATOM 692 C C . ILE A 1 85 ? -2.351 1.443 11.094 1.00 97.62 85 ILE A C 1
ATOM 694 O O . ILE A 1 85 ? -2.861 0.774 11.992 1.00 97.62 85 ILE A O 1
ATOM 698 N N . LEU A 1 86 ? -2.210 2.769 11.174 1.00 98.06 86 LEU A N 1
ATOM 699 C CA . LEU A 1 86 ? -2.619 3.543 12.351 1.00 98.06 86 LEU A CA 1
ATOM 700 C C . LEU A 1 86 ? -4.129 3.455 12.597 1.00 98.06 86 LEU A C 1
ATOM 702 O O . LEU A 1 86 ? -4.570 3.302 13.737 1.00 98.06 86 LEU A O 1
ATOM 706 N N . HIS A 1 87 ? -4.928 3.510 11.530 1.00 97.38 87 HIS A N 1
ATOM 707 C CA . HIS A 1 87 ? -6.374 3.343 11.618 1.00 97.38 87 HIS A CA 1
ATOM 708 C C . HIS A 1 87 ? -6.757 1.977 12.207 1.00 97.38 87 HIS A C 1
ATOM 710 O O . HIS A 1 87 ? -7.533 1.921 13.160 1.00 97.38 87 HIS A O 1
ATOM 716 N N . ILE A 1 88 ? -6.178 0.887 11.695 1.00 97.69 88 ILE A N 1
ATOM 717 C CA . ILE A 1 88 ? -6.465 -0.471 12.177 1.00 97.69 88 ILE A CA 1
ATOM 718 C C . ILE A 1 88 ? -6.007 -0.669 13.627 1.00 97.69 88 ILE A C 1
ATOM 720 O O . ILE A 1 88 ? -6.724 -1.300 14.398 1.00 97.69 88 ILE A O 1
ATOM 724 N N . GLN A 1 89 ? -4.860 -0.111 14.029 1.00 98.00 89 GLN A N 1
ATOM 725 C CA . GLN A 1 89 ? -4.404 -0.158 15.425 1.00 98.00 89 GLN A CA 1
ATOM 726 C C . GLN A 1 89 ? -5.410 0.504 16.375 1.00 98.00 89 GLN A C 1
ATOM 728 O O . GLN A 1 89 ? -5.780 -0.086 17.388 1.00 98.00 89 GLN A O 1
ATOM 733 N N . LYS A 1 90 ? -5.916 1.688 16.012 1.00 98.06 90 LYS A N 1
ATOM 734 C CA . LYS A 1 90 ? -6.927 2.400 16.802 1.00 98.06 90 LYS A CA 1
ATOM 735 C C . LYS A 1 90 ? -8.248 1.630 16.888 1.00 98.06 90 LYS A C 1
ATOM 737 O O . LYS A 1 90 ? -8.839 1.545 17.963 1.00 98.06 90 LYS A O 1
ATOM 742 N N . GLU A 1 91 ? -8.715 1.064 15.775 1.00 97.81 91 GLU A N 1
ATOM 743 C CA . GLU A 1 91 ? -9.936 0.251 15.780 1.00 97.81 91 GLU A CA 1
ATOM 744 C C . GLU A 1 91 ? -9.769 -1.028 16.608 1.00 97.81 91 GLU A C 1
ATOM 746 O O . GLU A 1 91 ? -10.691 -1.407 17.326 1.00 97.81 91 GLU A O 1
ATOM 751 N N . LEU A 1 92 ? -8.590 -1.657 16.583 1.00 98.00 92 LEU A N 1
ATOM 752 C CA . LEU A 1 92 ? -8.296 -2.827 17.409 1.00 98.00 92 LEU A CA 1
ATOM 753 C C . LEU A 1 92 ? -8.380 -2.497 18.906 1.00 98.00 92 LEU A C 1
ATOM 755 O O . LEU A 1 92 ? -9.005 -3.242 19.657 1.00 98.00 92 LEU A O 1
ATOM 759 N N . GLU A 1 93 ? -7.803 -1.374 19.339 1.00 97.94 93 GLU A N 1
ATOM 760 C CA . GLU A 1 93 ? -7.901 -0.914 20.731 1.00 97.94 93 GLU A CA 1
ATOM 761 C C . GLU A 1 93 ? -9.352 -0.639 21.143 1.00 97.94 93 GLU A C 1
ATOM 763 O O . GLU A 1 93 ? -9.781 -1.046 22.225 1.00 97.94 93 GLU A O 1
ATOM 768 N N . ARG A 1 94 ? -10.124 0.020 20.268 1.00 98.19 94 ARG A N 1
ATOM 769 C CA . ARG A 1 94 ? -11.544 0.313 20.505 1.00 98.19 94 ARG 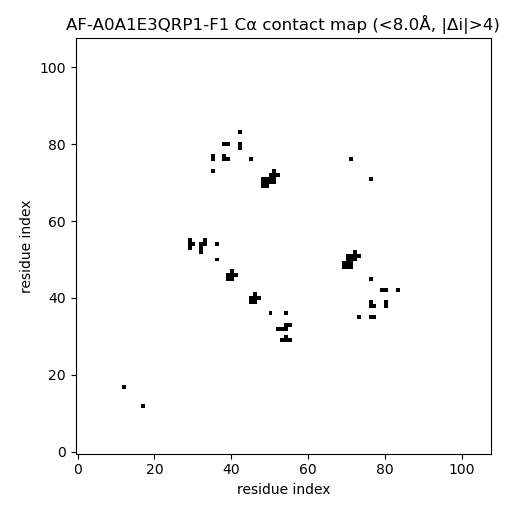A CA 1
ATOM 770 C C . ARG A 1 94 ? -12.350 -0.973 20.685 1.00 98.19 94 ARG A C 1
ATOM 772 O O . ARG A 1 94 ? -13.063 -1.112 21.674 1.00 98.19 94 ARG A O 1
ATOM 779 N N . VAL A 1 95 ? -12.206 -1.917 19.755 1.00 98.19 95 VAL A N 1
ATOM 780 C CA . VAL A 1 95 ? -12.909 -3.208 19.779 1.00 98.19 95 VAL A CA 1
ATOM 781 C C . VAL A 1 95 ? -12.459 -4.071 20.959 1.00 98.19 95 VAL A C 1
ATOM 783 O O . VAL A 1 95 ? -13.271 -4.792 21.536 1.00 98.19 95 VAL A O 1
ATOM 786 N N . SER A 1 96 ? -11.183 -4.010 21.345 1.00 97.69 96 SER A N 1
ATOM 787 C CA . SER A 1 96 ? -10.677 -4.726 22.521 1.00 97.69 96 SER A CA 1
ATOM 788 C C . SER A 1 96 ? -11.332 -4.220 23.804 1.00 97.69 96 SER A C 1
ATOM 790 O O . SER A 1 96 ? -11.779 -5.030 24.611 1.00 97.69 96 SER A O 1
ATOM 792 N N . ARG A 1 97 ? -11.434 -2.896 23.968 1.00 97.44 97 ARG A N 1
ATOM 793 C CA . ARG A 1 97 ? -12.090 -2.274 25.125 1.00 97.44 97 ARG A CA 1
ATOM 794 C C . ARG A 1 97 ? -13.575 -2.620 25.192 1.00 97.44 97 ARG A C 1
ATOM 796 O O . ARG A 1 97 ? -14.059 -3.036 26.234 1.00 97.44 97 ARG A O 1
ATOM 803 N N . GLU A 1 98 ? -14.273 -2.515 24.063 1.00 97.31 98 GLU A N 1
ATOM 804 C CA . GLU A 1 98 ? -15.690 -2.877 23.961 1.00 97.31 98 GLU A CA 1
ATOM 805 C C . GLU A 1 98 ? -15.922 -4.351 24.338 1.00 97.31 98 GLU A C 1
ATOM 807 O O . GLU A 1 98 ? -16.824 -4.672 25.108 1.00 97.31 98 GLU A O 1
ATOM 812 N N . ASN A 1 99 ? -15.062 -5.261 23.870 1.00 96.75 99 ASN A N 1
ATOM 813 C CA . ASN A 1 99 ? -15.132 -6.670 24.261 1.00 96.75 99 ASN A CA 1
ATOM 814 C C . ASN A 1 99 ? -14.875 -6.894 25.755 1.00 96.75 99 ASN A C 1
ATOM 816 O O . ASN A 1 99 ? -15.503 -7.770 26.344 1.00 96.75 99 ASN A O 1
ATOM 820 N N . GLU A 1 100 ? -13.943 -6.160 26.359 1.00 96.94 100 GLU A N 1
ATOM 821 C CA . GLU A 1 100 ? -13.654 -6.254 27.792 1.00 96.94 100 GLU A CA 1
ATOM 822 C C . GLU A 1 100 ? -14.858 -5.805 28.630 1.00 96.94 100 GLU A C 1
ATOM 824 O O . GLU A 1 100 ? -15.282 -6.529 29.531 1.00 96.94 100 GLU A O 1
ATOM 829 N N . GLU A 1 101 ? -15.475 -4.679 28.268 1.00 96.06 101 GLU A N 1
ATOM 830 C CA . GLU A 1 101 ? -16.683 -4.162 28.917 1.00 96.06 101 GLU A CA 1
ATOM 831 C C . GLU A 1 101 ? -17.856 -5.148 28.806 1.00 96.06 101 GLU A C 1
ATOM 833 O O . GLU A 1 101 ? -18.478 -5.491 29.813 1.00 96.06 101 GLU A O 1
ATOM 838 N N . LEU A 1 102 ? -18.127 -5.668 27.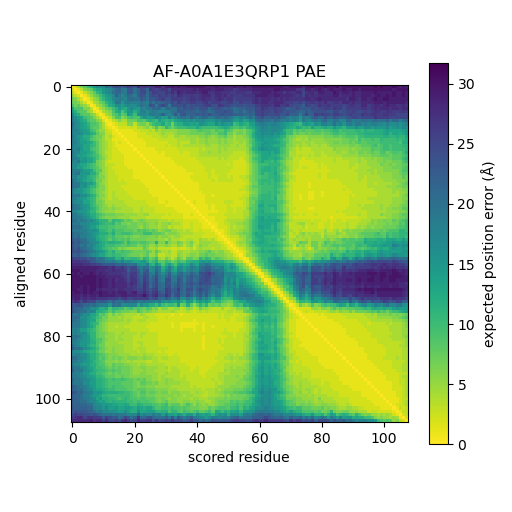602 1.00 95.62 102 LEU A N 1
ATOM 839 C CA . LEU A 1 102 ? -19.199 -6.644 27.375 1.00 95.62 102 LEU A CA 1
ATOM 840 C C . LEU A 1 102 ? -18.956 -7.956 28.132 1.00 95.62 102 LEU A C 1
ATOM 842 O O . LEU A 1 102 ? -19.885 -8.539 28.692 1.00 95.62 102 LEU A O 1
ATOM 846 N N . ARG A 1 103 ? -17.705 -8.428 28.193 1.00 95.31 103 ARG A N 1
ATOM 847 C CA . ARG A 1 103 ? -17.345 -9.619 28.979 1.00 95.31 103 ARG A CA 1
ATOM 848 C C . ARG A 1 103 ? -17.503 -9.381 30.477 1.00 95.31 103 ARG A C 1
ATOM 850 O O . ARG A 1 103 ? -17.965 -10.285 31.168 1.00 95.31 103 ARG A O 1
ATOM 857 N N . GLY A 1 104 ? -17.171 -8.186 30.965 1.00 93.88 104 GLY A N 1
ATOM 858 C CA . GLY A 1 104 ? -17.403 -7.788 32.354 1.00 93.88 104 GLY A CA 1
ATOM 859 C C . GLY A 1 104 ? -18.887 -7.802 32.732 1.00 93.88 104 GLY A C 1
ATOM 860 O O . GLY A 1 104 ? -19.233 -8.264 33.817 1.00 93.88 104 GLY A O 1
ATOM 861 N N . GLN A 1 105 ? -19.764 -7.380 31.815 1.00 93.31 105 GLN A N 1
ATOM 862 C CA . GLN A 1 105 ? -21.219 -7.419 32.008 1.00 93.31 105 GLN A CA 1
ATOM 863 C C . GLN A 1 105 ? -21.786 -8.843 32.032 1.00 93.31 105 GLN A C 1
ATOM 865 O O . GLN A 1 105 ? -22.696 -9.108 32.803 1.00 93.31 105 GLN A O 1
ATOM 870 N N . ILE A 1 106 ? -21.264 -9.757 31.207 1.00 91.19 106 ILE A N 1
ATOM 871 C CA . ILE A 1 106 ? -21.715 -11.163 31.181 1.00 91.19 106 ILE A CA 1
ATOM 872 C C . ILE A 1 106 ? -21.213 -11.945 32.405 1.00 91.19 106 ILE A C 1
ATOM 874 O O . ILE A 1 106 ? -21.851 -12.903 32.832 1.00 91.19 106 ILE A O 1
ATOM 878 N N . SER A 1 107 ? -20.044 -11.582 32.937 1.00 83.00 107 SER A N 1
ATOM 879 C CA . SER A 1 107 ? -19.437 -12.258 34.088 1.00 83.00 107 SER A CA 1
ATOM 880 C C . SER A 1 107 ? -19.949 -11.759 35.448 1.00 83.00 107 SER A C 1
ATOM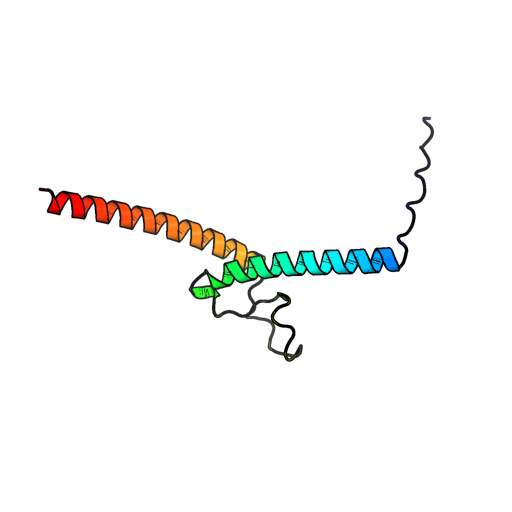 882 O O . SER A 1 107 ? -19.542 -12.328 36.464 1.00 83.00 107 SER A O 1
ATOM 884 N N . SER A 1 108 ? -20.769 -10.703 35.472 1.00 58.53 108 SER A N 1
ATOM 885 C CA . SER A 1 108 ? -21.428 -10.167 36.675 1.00 58.53 108 SER A CA 1
ATOM 886 C C . SER A 1 108 ? -22.856 -10.686 36.779 1.00 58.53 108 SER A C 1
ATOM 888 O O . SER A 1 108 ? -23.296 -10.934 37.922 1.00 58.53 108 SER A O 1
#

pLDDT: mean 84.06, std 16.4, range [41.09, 98.19]

Solvent-accessible surface area (backbone atoms only — not comparable to full-atom values): 6692 Å² total; per-residue (Å²): 135,83,84,80,79,82,76,77,81,78,81,75,76,52,70,68,56,48,52,54,48,51,53,53,50,51,52,50,52,25,52,53,36,40,52,55,52,52,52,30,55,73,36,82,85,48,45,83,55,50,68,69,68,74,44,77,79,80,81,68,84,78,98,68,91,77,80,95,82,68,53,53,48,74,66,59,45,54,52,52,45,52,54,48,51,55,50,51,53,52,50,50,53,52,53,51,51,53,50,51,53,54,51,52,62,73,76,103

Organism: NCBI:txid984486

Radius of gyration: 24.96 Å; Cα contacts (8 Å, |Δi|>4): 45; chains: 1; bounding box: 75×32×62 Å

Foldseek 3Di:
DDDDPDDPDPDDDDPVRVVVVVVVVVVVVLVVVLVLLVLQCVQVVSNPFAAPDDNVPPPDDDPDDDDDDGHDYSVNSVVSSVVVVVVVVVVVVVVVVVVVVVVVVVVD

InterPro domains:
  IPR011598 Myc-type, basic helix-loop-helix (bHLH) domain [PF00010] (17-89)
  IPR011598 Myc-type, basic helix-loop-helix (bHLH) domain [PS50888] (16-88)
  IPR011598 Myc-type, basic helix-loop-helix (bHLH) domain [SM00353] (22-94)
  IPR036638 Helix-loop-helix DNA-binding domain superfamily [G3DSA:4.10.280.10] (14-93)
  IPR036638 Helix-loop-helix DNA-binding domain superfamily [SSF47459] (15-106)
  IPR052099 Diverse Regulatory Transcription Factors [PTHR47336] (11-107)

Sequence (108 aa):
SKPKRKRNPRKRLTDDQKQAHNKIEKKYRININTKIAGLQLIIPWLSKEKMAFNTGRMQGENGDEIADSQRLNKSMILEKATDYILHIQKELERVSRENEELRGQISS

Secondary structure (DSSP, 8-state):
------PPPPPPPPHHHHHHHHHHHHHHHHHHHHHHHHHHHHSTTTTTSEESS--SS--SS------TTSEEPHHHHHHHHHHHHHHHHHHHHHHHHHHHHHHHHH--

Mean predicted aligned error: 10.28 Å